Protein AF-A0AAW2NI85-F1 (afdb_monomer)

InterPro domains:
  IPR011011 Zinc finger, FYVE/PHD-type [SSF57903] (3-49)
  IPR013083 Zinc finger, RING/FYVE/PHD-type [G3DSA:3.30.40.10] (1-48)
  IPR045134 UHRF1/2-like [PTHR14140] (1-137)

Mean predicted aligned error: 19.46 Å

Foldseek 3Di:
DVVPDDDDPVQWQAAPPPRDTDGQVPDPDHDPDPVCSVNDHDCVRVVVVVPPPPDPPPVVVVVLVVVLVVLVPPPVDDPVVSVVVNVCSVVVPDDPCPPDDPPPPCPPVNVVVVVVVVVCCVVPPDDPVNVPDPPDPPDD

Structure (mmCIF, N/CA/C/O backbone):
data_AF-A0AAW2NI85-F1
#
_entry.id   AF-A0AAW2NI85-F1
#
loop_
_atom_site.group_PDB
_atom_site.id
_atom_site.type_symbol
_atom_site.label_atom_id
_atom_site.label_alt_id
_atom_site.label_comp_id
_atom_site.label_asym_id
_atom_site.label_entity_id
_atom_site.label_seq_id
_atom_site.pdbx_PDB_ins_code
_atom_site.Cartn_x
_atom_site.Cartn_y
_atom_site.Cartn_z
_atom_site.occupancy
_atom_site.B_iso_or_equiv
_atom_site.auth_seq_id
_atom_site.auth_comp_id
_atom_site.auth_asym_id
_atom_site.auth_atom_id
_atom_site.pdbx_PDB_model_num
ATOM 1 N N . MET A 1 1 ? 10.519 -3.451 -10.815 1.00 68.81 1 MET A N 1
ATOM 2 C CA . MET A 1 1 ? 11.408 -4.485 -11.413 1.00 68.81 1 MET A CA 1
ATOM 3 C C . MET A 1 1 ? 12.227 -5.189 -10.333 1.00 68.81 1 MET A C 1
ATOM 5 O O . MET A 1 1 ? 12.745 -4.515 -9.450 1.00 68.81 1 MET A O 1
ATOM 9 N N . ARG A 1 2 ? 12.375 -6.521 -10.401 1.00 72.69 2 ARG A N 1
ATOM 10 C CA . ARG A 1 2 ? 13.006 -7.328 -9.331 1.00 72.69 2 ARG A CA 1
ATOM 11 C C . ARG A 1 2 ? 14.531 -7.181 -9.224 1.00 72.69 2 ARG A C 1
ATOM 13 O O . ARG A 1 2 ? 15.058 -7.158 -8.120 1.00 72.69 2 ARG A O 1
ATOM 20 N N . CYS A 1 3 ? 15.238 -7.034 -10.345 1.00 81.62 3 CYS A N 1
ATOM 21 C CA . CYS A 1 3 ? 16.705 -6.967 -10.362 1.00 81.62 3 CYS A CA 1
ATOM 22 C C . CYS A 1 3 ? 17.294 -5.613 -9.930 1.00 81.62 3 CYS A C 1
ATOM 24 O O . CYS A 1 3 ? 18.494 -5.531 -9.705 1.00 81.62 3 CYS A O 1
ATOM 26 N N . LYS A 1 4 ? 16.482 -4.549 -9.837 1.00 78.75 4 LYS A N 1
ATOM 27 C CA . LYS A 1 4 ? 16.910 -3.170 -9.509 1.00 78.75 4 LYS A CA 1
ATOM 28 C C . LYS A 1 4 ? 18.012 -2.573 -10.414 1.00 78.75 4 LYS A C 1
ATOM 30 O O . LYS A 1 4 ? 18.543 -1.515 -10.095 1.00 78.75 4 LYS A O 1
ATOM 35 N N . VAL A 1 5 ? 18.291 -3.171 -11.573 1.00 82.56 5 VAL A N 1
ATOM 36 C CA . VAL A 1 5 ? 19.232 -2.653 -12.584 1.00 82.56 5 VAL A CA 1
ATOM 37 C C . VAL A 1 5 ? 18.476 -1.969 -13.720 1.00 82.56 5 VAL A C 1
ATOM 39 O O . VAL A 1 5 ? 17.467 -2.499 -14.175 1.00 82.56 5 VAL A O 1
ATOM 42 N N . LYS A 1 6 ? 18.955 -0.813 -14.201 1.00 74.50 6 LYS A N 1
ATOM 43 C CA . LYS A 1 6 ? 18.353 -0.125 -15.353 1.00 74.50 6 LYS A CA 1
ATOM 44 C C . LYS A 1 6 ? 18.475 -1.001 -16.609 1.00 74.50 6 LYS A C 1
ATOM 46 O O . LYS A 1 6 ? 19.601 -1.342 -16.972 1.00 74.50 6 LYS A O 1
ATOM 51 N N . PRO A 1 7 ? 17.362 -1.340 -17.273 1.00 67.94 7 PRO A N 1
ATOM 52 C CA . PRO A 1 7 ? 17.427 -2.156 -18.467 1.00 67.94 7 PRO A CA 1
ATOM 53 C C . PRO A 1 7 ? 17.944 -1.399 -19.694 1.00 67.94 7 PRO A C 1
ATOM 55 O O . PRO A 1 7 ? 17.636 -0.213 -19.840 1.00 67.94 7 PRO A O 1
ATOM 58 N N . PRO A 1 8 ? 18.685 -2.071 -20.596 1.00 75.44 8 PRO A N 1
ATOM 59 C CA . PRO A 1 8 ? 18.875 -1.589 -21.960 1.00 75.44 8 PRO A CA 1
ATOM 60 C C . PRO A 1 8 ? 17.528 -1.593 -22.699 1.00 75.44 8 PRO A C 1
ATOM 62 O O . PRO A 1 8 ? 16.729 -2.515 -22.528 1.00 75.44 8 PRO A O 1
ATOM 65 N N . GLU A 1 9 ? 17.264 -0.556 -23.500 1.00 67.56 9 GLU A N 1
ATOM 66 C CA . GLU A 1 9 ? 15.936 -0.293 -24.089 1.00 67.56 9 GLU A CA 1
ATOM 67 C C . GLU A 1 9 ? 15.415 -1.455 -24.952 1.00 67.56 9 GLU A C 1
ATOM 69 O O . GLU A 1 9 ? 14.224 -1.761 -24.936 1.00 67.56 9 GLU A O 1
ATOM 74 N N . GLU A 1 10 ? 16.321 -2.168 -25.619 1.00 69.06 10 GLU A N 1
ATOM 75 C CA . GLU A 1 10 ? 16.039 -3.228 -26.595 1.00 69.06 10 GLU A CA 1
ATOM 76 C C . GLU A 1 10 ? 15.449 -4.514 -25.985 1.00 69.06 10 GLU A C 1
ATOM 78 O O . GLU A 1 10 ? 14.916 -5.352 -26.709 1.00 69.06 10 GLU A O 1
ATOM 83 N N . ALA A 1 11 ? 15.517 -4.684 -24.661 1.00 77.94 11 ALA A N 1
ATOM 84 C CA . ALA A 1 11 ? 15.088 -5.902 -23.967 1.00 77.94 11 ALA A CA 1
ATOM 85 C C . ALA A 1 11 ? 14.022 -5.631 -22.890 1.00 77.94 11 ALA A C 1
ATOM 87 O O . ALA A 1 11 ? 14.007 -6.296 -21.843 1.00 77.94 11 ALA A O 1
ATOM 88 N N . THR A 1 12 ? 13.143 -4.646 -23.125 1.00 87.38 12 THR A N 1
ATOM 89 C CA . THR A 1 12 ? 12.122 -4.226 -22.154 1.00 87.38 12 THR A CA 1
ATOM 90 C C . THR A 1 12 ? 10.682 -4.409 -22.614 1.00 87.38 12 THR A C 1
ATOM 92 O O . THR A 1 12 ? 10.350 -4.240 -23.782 1.00 87.38 12 THR A O 1
ATOM 95 N N . LEU A 1 13 ? 9.813 -4.725 -21.654 1.00 89.19 13 LEU A N 1
ATOM 96 C CA . LEU A 1 13 ? 8.361 -4.644 -21.774 1.00 89.19 13 LEU A CA 1
ATOM 97 C C . LEU A 1 13 ? 7.824 -3.589 -20.813 1.00 89.19 13 LEU A C 1
ATOM 99 O O . LEU A 1 13 ? 8.191 -3.559 -19.637 1.00 89.19 13 LEU A O 1
ATOM 103 N N . THR A 1 14 ? 6.935 -2.736 -21.305 1.00 90.19 14 THR A N 1
ATOM 104 C CA . THR A 1 14 ? 6.355 -1.643 -20.521 1.00 90.19 14 THR A CA 1
ATOM 105 C C . THR A 1 14 ? 5.021 -2.076 -19.939 1.00 90.19 14 THR A C 1
ATOM 107 O O . THR A 1 14 ? 4.136 -2.517 -20.668 1.00 90.19 14 THR A O 1
ATOM 110 N N . CYS A 1 15 ? 4.870 -1.952 -18.621 1.00 91.06 15 CYS A N 1
ATOM 111 C CA . CYS A 1 15 ? 3.599 -2.236 -17.963 1.00 91.06 15 CYS A CA 1
ATOM 112 C C . CYS A 1 15 ? 2.525 -1.240 -18.416 1.00 91.06 15 CYS A C 1
ATOM 114 O O . CYS A 1 15 ? 2.727 -0.032 -18.295 1.00 91.06 15 CYS A O 1
ATOM 116 N N . VAL A 1 16 ? 1.363 -1.725 -18.854 1.00 93.44 16 VAL A N 1
ATOM 117 C CA . VAL A 1 16 ? 0.246 -0.862 -19.282 1.00 93.44 16 VAL A CA 1
ATOM 118 C C . VAL A 1 16 ? -0.379 -0.058 -18.140 1.00 93.44 16 VAL A C 1
ATOM 120 O O . VAL A 1 16 ? -0.976 0.985 -18.383 1.00 93.44 16 VAL A O 1
ATOM 123 N N . THR A 1 17 ? -0.228 -0.515 -16.896 1.00 91.69 17 THR A N 1
ATOM 124 C CA . THR A 1 17 ? -0.838 0.123 -15.720 1.00 91.69 17 THR A CA 1
ATOM 125 C C . THR A 1 17 ? 0.047 1.217 -15.129 1.00 91.69 17 THR A C 1
ATOM 127 O O . THR A 1 17 ? -0.439 2.291 -14.795 1.00 91.69 17 THR A O 1
ATOM 130 N N . CYS A 1 18 ? 1.349 0.954 -14.980 1.00 92.19 18 CYS A N 1
ATOM 131 C CA . CYS A 1 18 ? 2.276 1.860 -14.289 1.00 92.19 18 CYS A CA 1
ATOM 132 C C . CYS A 1 18 ? 3.384 2.428 -15.183 1.00 92.19 18 CYS A C 1
ATOM 134 O O . CYS A 1 18 ? 4.302 3.067 -14.672 1.00 92.19 18 CYS A O 1
ATOM 136 N N . ALA A 1 19 ? 3.350 2.146 -16.490 1.00 91.25 19 ALA A N 1
ATOM 137 C CA . ALA A 1 19 ? 4.332 2.586 -17.486 1.00 91.25 19 ALA A CA 1
ATOM 138 C C . ALA A 1 19 ? 5.800 2.241 -17.157 1.00 91.25 19 ALA A C 1
ATOM 140 O O . ALA A 1 19 ? 6.729 2.770 -17.762 1.00 91.25 19 ALA A O 1
ATOM 141 N N . THR A 1 20 ? 6.036 1.341 -16.198 1.00 88.50 20 THR A N 1
ATOM 142 C CA . THR A 1 20 ? 7.388 0.963 -15.782 1.00 88.50 20 THR A CA 1
ATOM 143 C C . THR A 1 20 ? 7.965 -0.052 -16.773 1.00 88.50 20 THR A C 1
ATOM 145 O O . THR A 1 20 ? 7.272 -1.032 -17.067 1.00 88.50 20 THR A O 1
ATOM 148 N N . PRO A 1 21 ? 9.207 0.124 -17.265 1.00 89.25 21 PRO A N 1
ATOM 149 C CA . PRO A 1 21 ? 9.879 -0.855 -18.112 1.00 89.25 21 PRO A CA 1
ATOM 150 C C . PRO A 1 21 ? 10.421 -2.029 -17.287 1.00 89.25 21 PRO A C 1
ATOM 152 O O . PRO A 1 21 ? 10.995 -1.858 -16.208 1.00 89.25 21 PRO A O 1
ATOM 155 N N . TRP A 1 22 ? 10.256 -3.239 -17.810 1.00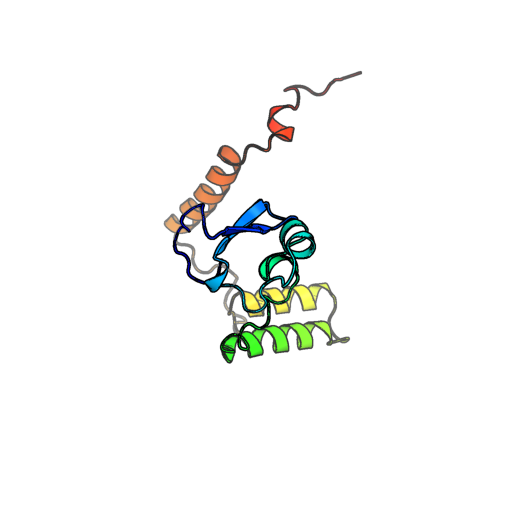 89.19 22 TRP A N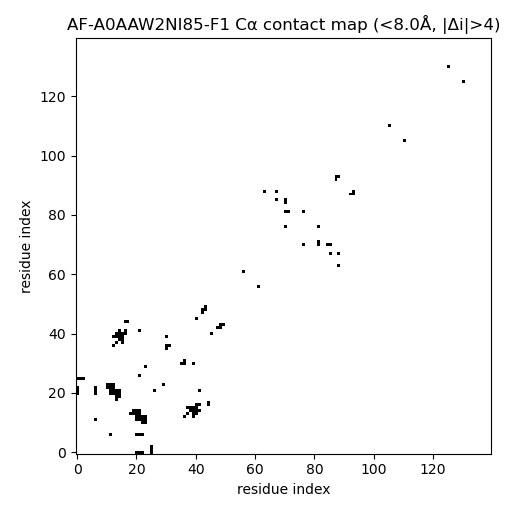 1
ATOM 156 C CA . TRP A 1 22 ? 10.711 -4.486 -17.206 1.00 89.19 22 TRP A CA 1
ATOM 157 C C . TRP A 1 22 ? 11.599 -5.246 -18.171 1.00 89.19 22 TRP A C 1
ATOM 159 O O . TRP A 1 22 ? 11.224 -5.455 -19.317 1.00 89.19 22 TRP A O 1
ATOM 169 N N . HIS A 1 23 ? 12.743 -5.725 -17.692 1.00 87.62 23 HIS A N 1
ATOM 170 C CA . HIS A 1 23 ? 13.529 -6.710 -18.424 1.00 87.62 23 HIS A CA 1
ATOM 171 C C . HIS A 1 23 ? 12.694 -7.954 -18.716 1.00 87.62 23 HIS A C 1
ATOM 173 O O . HIS A 1 23 ? 12.165 -8.548 -17.773 1.00 87.62 23 HIS A O 1
ATOM 179 N N . VAL A 1 24 ? 12.684 -8.413 -19.968 1.00 85.69 24 VAL A N 1
ATOM 180 C CA . VAL A 1 24 ? 12.049 -9.689 -20.348 1.00 85.69 24 VAL A CA 1
ATOM 181 C C . VAL A 1 24 ? 12.595 -10.846 -19.499 1.00 85.69 24 VAL A C 1
ATOM 183 O O . VAL A 1 24 ? 11.828 -11.651 -18.984 1.00 85.69 24 VAL A O 1
ATOM 186 N N . VAL A 1 25 ? 13.910 -10.868 -19.250 1.00 83.69 25 VAL A N 1
ATOM 187 C CA . VAL A 1 25 ? 14.588 -11.906 -18.447 1.00 83.69 25 VAL A CA 1
ATOM 188 C C . VAL A 1 25 ? 14.255 -11.877 -16.952 1.00 83.69 25 VAL A C 1
ATOM 190 O O . VAL A 1 25 ? 14.532 -12.838 -16.244 1.00 83.69 25 VAL A O 1
ATOM 193 N N . CYS A 1 26 ? 13.696 -10.778 -16.438 1.00 83.94 26 CYS A N 1
ATOM 194 C CA . CYS A 1 26 ? 13.299 -10.677 -15.030 1.00 83.94 26 CYS A CA 1
ATOM 195 C C . CYS A 1 26 ? 11.831 -11.049 -14.800 1.00 83.94 26 CYS A C 1
ATOM 197 O O . CYS A 1 26 ? 11.364 -10.971 -13.659 1.00 83.94 26 CYS A O 1
ATOM 199 N N . LEU A 1 27 ? 11.101 -11.399 -15.861 1.00 84.00 27 LEU A N 1
ATOM 200 C CA . LEU A 1 27 ? 9.721 -11.845 -15.773 1.00 84.00 27 LEU A CA 1
ATOM 201 C C . LEU A 1 27 ? 9.682 -13.340 -15.473 1.00 84.00 27 LEU A C 1
ATOM 203 O O . LEU A 1 27 ? 10.373 -14.135 -16.101 1.00 84.00 27 LEU A O 1
ATOM 207 N N . THR A 1 28 ? 8.846 -13.719 -14.513 1.00 78.12 28 THR A N 1
ATOM 208 C CA . THR A 1 28 ? 8.522 -15.122 -14.229 1.00 78.12 28 THR A CA 1
ATOM 209 C C . THR A 1 28 ? 7.659 -15.735 -15.326 1.00 78.12 28 THR A C 1
ATOM 211 O O . THR A 1 28 ? 7.790 -16.918 -15.615 1.00 78.12 28 THR A O 1
ATOM 214 N N . VAL A 1 29 ? 6.804 -14.923 -15.952 1.00 78.00 29 VAL A N 1
ATOM 215 C CA . VAL A 1 29 ? 5.963 -15.306 -17.086 1.00 78.00 29 VAL A CA 1
ATOM 216 C C . VAL A 1 29 ? 6.247 -14.338 -18.225 1.00 78.00 29 VAL A C 1
ATOM 218 O O . VAL A 1 29 ? 5.974 -13.141 -18.120 1.00 78.00 29 VAL A O 1
ATOM 221 N N . VAL A 1 30 ? 6.833 -14.856 -19.301 1.00 81.88 30 VAL A N 1
ATOM 222 C CA . VAL A 1 30 ? 7.113 -14.080 -20.510 1.00 81.88 30 VAL A CA 1
ATOM 223 C C . VAL A 1 30 ? 5.899 -14.176 -21.438 1.00 81.88 30 VAL A C 1
ATOM 225 O O . VAL A 1 30 ? 5.431 -15.285 -21.693 1.00 81.88 30 VAL A O 1
ATOM 228 N N . PRO A 1 31 ? 5.372 -13.052 -21.957 1.00 80.94 31 PRO A N 1
ATOM 229 C CA . PRO A 1 31 ? 4.289 -13.086 -22.932 1.00 80.94 31 PRO A CA 1
ATOM 230 C C . PRO A 1 31 ? 4.696 -13.859 -24.196 1.00 80.94 31 PRO A C 1
ATOM 232 O O . PRO A 1 31 ? 5.690 -13.523 -24.834 1.00 80.94 31 PRO A O 1
ATOM 235 N N . GLU A 1 32 ? 3.911 -14.866 -24.581 1.00 80.44 32 GLU A N 1
ATOM 236 C CA . GLU A 1 32 ? 4.224 -15.744 -25.723 1.00 80.44 32 GLU A CA 1
ATOM 237 C C . GLU A 1 32 ? 3.973 -15.079 -27.085 1.00 80.44 32 GLU A C 1
ATOM 239 O O . GLU A 1 32 ? 4.527 -15.488 -28.104 1.00 80.44 32 GLU A O 1
ATOM 244 N N . THR A 1 33 ? 3.137 -14.036 -27.121 1.00 82.81 33 THR A N 1
ATOM 245 C CA . THR A 1 33 ? 2.768 -13.329 -28.354 1.00 82.81 33 THR A CA 1
ATOM 246 C C . THR A 1 33 ? 3.040 -11.830 -28.260 1.00 82.81 33 THR A C 1
ATOM 248 O O . THR A 1 33 ? 2.955 -11.221 -27.188 1.00 82.81 33 THR A O 1
ATOM 251 N N . MET A 1 34 ? 3.269 -11.189 -29.409 1.00 78.88 34 MET A N 1
ATOM 252 C CA . MET A 1 34 ? 3.404 -9.728 -29.473 1.00 78.88 34 MET A CA 1
ATOM 253 C C . MET A 1 34 ? 2.138 -9.001 -28.993 1.00 78.88 34 MET A C 1
ATOM 255 O O . MET A 1 34 ? 2.225 -7.952 -28.362 1.00 78.88 34 MET A O 1
ATOM 259 N N . ALA A 1 35 ? 0.954 -9.583 -29.214 1.00 82.94 35 ALA A N 1
ATOM 260 C CA . ALA A 1 35 ? -0.305 -9.029 -28.718 1.00 82.94 35 ALA A CA 1
ATOM 261 C C . ALA A 1 35 ? -0.391 -9.056 -27.181 1.00 82.94 35 ALA A C 1
ATOM 263 O O . ALA A 1 35 ? -0.885 -8.105 -26.576 1.00 82.94 35 ALA A O 1
ATOM 264 N N . SER A 1 36 ? 0.111 -10.119 -26.542 1.00 80.75 36 SER A N 1
ATOM 265 C CA . SER A 1 36 ? 0.214 -10.193 -25.078 1.00 80.75 36 SER A CA 1
ATOM 266 C C . SER A 1 36 ? 1.302 -9.275 -24.515 1.00 80.75 36 SER A C 1
ATOM 268 O O . SER A 1 36 ? 1.124 -8.734 -23.429 1.00 80.75 36 SER A O 1
ATOM 270 N N . ALA A 1 37 ? 2.379 -9.026 -25.268 1.00 84.44 37 ALA A N 1
ATOM 271 C CA . ALA A 1 37 ? 3.422 -8.077 -24.884 1.00 84.44 37 ALA A CA 1
ATOM 272 C C . ALA A 1 37 ? 2.899 -6.629 -24.812 1.00 84.44 37 ALA A C 1
ATOM 274 O O . ALA A 1 37 ? 3.256 -5.895 -23.896 1.00 84.44 37 ALA A O 1
ATOM 275 N N . LEU A 1 38 ? 1.992 -6.237 -25.717 1.00 86.00 38 LEU A N 1
ATOM 276 C CA . LEU A 1 38 ? 1.341 -4.916 -25.695 1.00 86.00 38 LEU A CA 1
ATOM 277 C C . LEU A 1 38 ? 0.367 -4.728 -24.525 1.00 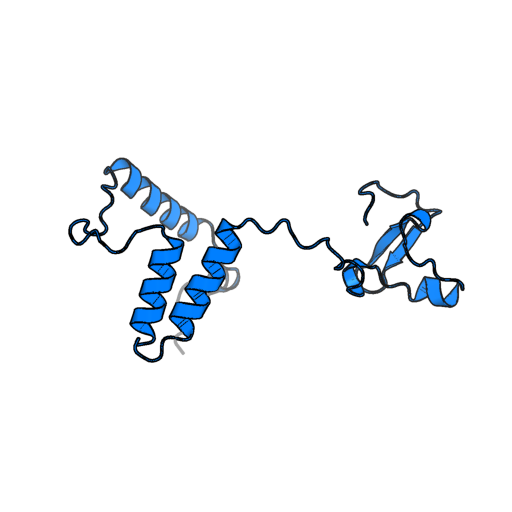86.00 38 LEU A C 1
ATOM 279 O O . LEU A 1 38 ? 0.078 -3.599 -24.145 1.00 86.00 38 LEU A O 1
ATOM 283 N N . LYS A 1 39 ? -0.161 -5.824 -23.974 1.00 89.62 39 LYS A N 1
ATOM 284 C CA . LYS A 1 39 ? -1.084 -5.831 -22.828 1.00 89.62 39 LYS A CA 1
ATOM 285 C C . LYS A 1 39 ? -0.386 -6.261 -21.536 1.00 89.62 39 LYS A C 1
ATOM 287 O O . LYS A 1 39 ? -1.050 -6.690 -20.597 1.00 89.62 39 LYS A O 1
ATOM 292 N N . PHE A 1 40 ? 0.944 -6.199 -21.505 1.00 90.69 40 PHE A N 1
ATOM 293 C CA . PHE A 1 40 ? 1.734 -6.665 -20.377 1.00 90.69 40 PHE A CA 1
ATOM 294 C C . PHE A 1 40 ? 1.413 -5.861 -19.109 1.00 90.69 40 PHE A C 1
ATOM 296 O O . PHE A 1 40 ? 1.502 -4.632 -19.089 1.00 90.69 40 PHE A O 1
ATOM 303 N N . VAL A 1 41 ? 1.078 -6.573 -18.035 1.00 90.81 41 VAL A N 1
ATOM 304 C CA . VAL A 1 41 ? 0.909 -6.024 -16.687 1.00 90.81 41 VAL A CA 1
ATOM 305 C C . VAL A 1 41 ? 2.040 -6.577 -15.829 1.00 90.81 41 VAL A C 1
ATOM 307 O O . VAL A 1 41 ? 2.300 -7.780 -15.834 1.00 90.81 41 VAL A O 1
ATOM 310 N N . CYS A 1 42 ? 2.756 -5.706 -15.120 1.00 88.50 42 CYS A N 1
ATOM 311 C CA . CYS A 1 42 ? 3.872 -6.153 -14.301 1.00 88.50 42 CYS A CA 1
ATOM 312 C C . CYS A 1 42 ? 3.406 -6.934 -13.062 1.00 88.50 42 CYS A C 1
ATOM 314 O O . CYS A 1 42 ? 2.312 -6.671 -12.566 1.00 88.50 42 CYS A O 1
ATOM 316 N N . PRO A 1 43 ? 4.254 -7.811 -12.490 1.00 85.50 43 PRO A N 1
ATOM 317 C CA . PRO A 1 43 ? 3.931 -8.543 -11.262 1.00 85.50 43 PRO A CA 1
ATOM 318 C C . PRO A 1 43 ? 3.467 -7.639 -10.110 1.00 85.50 43 PRO A C 1
ATOM 320 O O . PRO A 1 43 ? 2.579 -8.011 -9.350 1.00 85.50 43 PRO A O 1
ATOM 323 N N . ASP A 1 44 ? 4.021 -6.426 -10.016 1.00 84.06 44 ASP A N 1
ATOM 324 C CA . ASP A 1 44 ? 3.651 -5.448 -8.987 1.00 84.06 44 ASP A CA 1
ATOM 325 C C . ASP A 1 44 ? 2.210 -4.918 -9.179 1.00 84.06 44 ASP A C 1
ATOM 327 O O . ASP A 1 44 ? 1.538 -4.605 -8.202 1.00 84.06 44 ASP A O 1
ATOM 331 N N . CYS A 1 45 ? 1.714 -4.838 -10.423 1.00 88.06 45 CYS A N 1
ATOM 332 C CA . CYS A 1 45 ? 0.353 -4.391 -10.749 1.00 88.06 45 CYS A CA 1
ATOM 333 C C . CYS A 1 45 ? -0.661 -5.541 -10.856 1.00 88.06 45 CYS A C 1
ATOM 335 O O . CYS A 1 45 ? -1.838 -5.319 -10.591 1.00 88.06 45 CYS A O 1
ATOM 337 N N . SER A 1 46 ? -0.231 -6.747 -11.244 1.00 83.38 46 SER A N 1
ATOM 338 C CA . SER A 1 46 ? -1.096 -7.936 -11.317 1.00 83.38 46 SER A CA 1
ATOM 339 C C . SER A 1 46 ? -1.374 -8.557 -9.946 1.00 83.38 46 SER A C 1
ATOM 341 O O . SER A 1 46 ? -2.292 -9.358 -9.819 1.00 83.38 46 SER A O 1
ATOM 343 N N . GLY A 1 47 ? -0.579 -8.222 -8.925 1.00 71.62 47 GLY A N 1
ATOM 344 C CA . GLY A 1 47 ? -0.646 -8.860 -7.606 1.00 71.62 47 GLY A CA 1
ATOM 345 C C . GLY A 1 47 ? 0.192 -10.141 -7.487 1.00 71.62 47 GLY A C 1
ATOM 346 O O . GLY A 1 47 ? 0.455 -10.582 -6.374 1.00 71.62 47 GLY A O 1
ATOM 347 N N . ASP A 1 48 ? 0.720 -10.673 -8.595 1.00 64.44 48 ASP A N 1
ATOM 348 C CA . ASP A 1 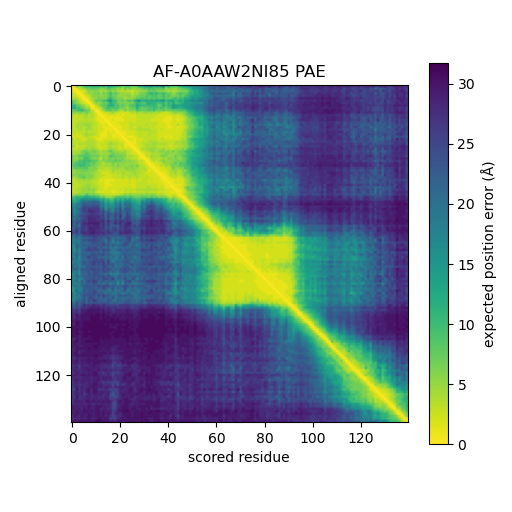48 ? 1.647 -11.824 -8.623 1.00 64.44 48 ASP A CA 1
ATOM 349 C C . ASP A 1 48 ? 3.036 -11.505 -8.023 1.00 64.44 48 ASP A C 1
ATOM 351 O O . ASP A 1 48 ? 3.889 -12.372 -7.828 1.00 64.44 48 ASP A O 1
ATOM 355 N N . GLY A 1 49 ? 3.312 -10.229 -7.746 1.00 55.59 49 GLY A N 1
ATOM 356 C CA . GLY A 1 49 ? 4.482 -9.772 -6.998 1.00 55.59 49 GLY A CA 1
ATOM 357 C C . GLY A 1 49 ? 4.374 -9.987 -5.486 1.00 55.59 49 GLY A C 1
ATOM 358 O O . GLY A 1 49 ? 5.359 -9.755 -4.788 1.00 55.59 49 GLY A O 1
ATOM 359 N N . LEU A 1 50 ? 3.206 -10.413 -4.990 1.00 53.38 50 LEU A N 1
ATOM 360 C CA . LEU A 1 50 ? 2.897 -10.513 -3.563 1.00 53.38 50 LEU A CA 1
ATOM 361 C C . LEU A 1 50 ? 3.047 -11.923 -2.981 1.00 53.38 50 LEU A C 1
ATOM 363 O O . LEU A 1 50 ? 2.762 -12.101 -1.799 1.00 53.38 50 LEU A O 1
ATOM 367 N N . ASP A 1 51 ? 3.607 -12.882 -3.725 1.00 53.91 51 ASP A N 1
ATOM 368 C CA . ASP A 1 51 ? 4.265 -14.051 -3.117 1.00 53.91 51 ASP A CA 1
ATOM 369 C C . ASP A 1 51 ? 5.600 -13.614 -2.487 1.00 53.91 51 ASP A C 1
ATOM 371 O O . ASP A 1 51 ? 6.686 -14.128 -2.764 1.00 53.91 51 ASP A O 1
ATOM 375 N N . GLY A 1 52 ? 5.540 -12.586 -1.640 1.00 50.94 52 GLY A N 1
ATOM 376 C CA . GLY A 1 52 ? 6.573 -12.364 -0.657 1.00 50.94 52 GLY A CA 1
ATOM 377 C C . GLY A 1 52 ? 6.572 -13.592 0.235 1.00 50.94 52 GLY A C 1
ATOM 378 O O . GLY A 1 52 ? 5.531 -13.954 0.785 1.00 50.94 52 GLY A O 1
ATOM 379 N N . ALA A 1 53 ? 7.736 -14.232 0.387 1.00 57.16 53 ALA A N 1
ATOM 380 C CA . ALA A 1 53 ? 7.958 -15.140 1.504 1.00 57.16 53 ALA A CA 1
ATOM 381 C C . ALA A 1 53 ? 7.325 -14.506 2.753 1.00 57.16 53 ALA A C 1
ATOM 383 O O . ALA A 1 53 ? 7.496 -13.289 2.921 1.00 57.16 53 ALA A O 1
ATOM 384 N N . PRO A 1 54 ? 6.566 -15.267 3.572 1.00 55.81 54 PRO A N 1
ATOM 385 C CA . PRO A 1 54 ? 5.896 -14.706 4.734 1.00 55.81 54 PRO A CA 1
ATOM 386 C C . PRO A 1 54 ? 6.921 -13.854 5.462 1.00 55.81 54 PRO A C 1
ATOM 388 O O . PRO A 1 54 ? 7.992 -14.364 5.806 1.00 55.81 54 PRO A O 1
ATOM 391 N N . ALA A 1 55 ? 6.642 -12.546 5.561 1.00 54.72 55 ALA A N 1
ATOM 392 C CA . ALA A 1 55 ? 7.569 -11.596 6.159 1.00 54.72 55 ALA A CA 1
ATOM 393 C C . ALA A 1 55 ? 8.090 -12.234 7.447 1.00 54.72 55 ALA A C 1
ATOM 395 O O . ALA A 1 55 ? 7.246 -12.778 8.165 1.00 54.72 55 ALA A O 1
ATOM 396 N N . PRO A 1 56 ? 9.415 -12.258 7.712 1.00 53.34 56 PRO A N 1
ATOM 397 C CA . PRO A 1 56 ? 9.944 -12.874 8.916 1.00 53.34 56 PRO A CA 1
ATOM 398 C C . PRO A 1 56 ? 9.136 -12.312 10.067 1.00 53.34 56 PRO A C 1
ATOM 400 O O . PRO A 1 56 ? 9.096 -11.103 10.307 1.00 53.34 56 PRO A O 1
ATOM 403 N N . VAL A 1 57 ? 8.346 -13.205 10.643 1.00 51.53 57 VAL A N 1
ATOM 404 C CA . VAL A 1 57 ? 7.358 -12.849 11.634 1.00 51.53 57 VAL A CA 1
ATOM 405 C C . VAL A 1 57 ? 8.170 -12.597 12.873 1.00 51.53 57 VAL A C 1
ATOM 407 O O . VAL A 1 57 ? 8.545 -13.517 13.586 1.00 51.53 57 VAL A O 1
ATOM 410 N N . ASP A 1 58 ? 8.549 -11.342 13.037 1.00 53.34 58 ASP A N 1
ATOM 411 C CA . ASP A 1 58 ? 9.086 -10.855 14.282 1.00 53.34 58 ASP A CA 1
ATOM 412 C C . ASP A 1 58 ? 8.053 -11.242 15.342 1.00 53.34 58 ASP A C 1
ATOM 414 O O . ASP A 1 58 ? 6.910 -10.765 15.309 1.00 53.34 58 ASP A O 1
ATOM 418 N N . SER A 1 59 ? 8.385 -12.242 16.161 1.00 58.81 59 SER A N 1
ATOM 419 C CA . SER A 1 59 ? 7.443 -12.861 17.094 1.00 58.81 59 SER A CA 1
ATOM 420 C C . SER A 1 59 ? 6.818 -11.803 18.006 1.00 58.81 59 SER A C 1
ATOM 422 O O . SER A 1 59 ? 5.644 -11.915 18.352 1.00 58.81 59 SER A O 1
ATOM 424 N N . GLU A 1 60 ? 7.555 -10.721 18.279 1.00 60.12 60 GLU A N 1
ATOM 425 C CA . GLU A 1 60 ? 7.092 -9.558 19.036 1.00 60.12 60 GLU A CA 1
ATOM 426 C C . GLU A 1 60 ? 6.009 -8.749 18.293 1.00 60.12 60 GLU A C 1
ATOM 428 O O . GLU A 1 60 ? 5.057 -8.262 18.900 1.00 60.12 60 GLU A O 1
ATOM 433 N N . LYS A 1 61 ? 6.069 -8.643 16.958 1.00 59.69 61 LYS A N 1
ATOM 434 C CA . LYS A 1 61 ? 5.051 -7.919 16.166 1.00 59.69 61 LYS A CA 1
ATOM 435 C C . LYS A 1 61 ? 3.765 -8.721 15.995 1.00 59.69 61 LYS A C 1
ATOM 437 O O . LYS A 1 61 ? 2.684 -8.136 15.954 1.00 59.69 61 LYS A O 1
ATOM 442 N N . LYS A 1 62 ? 3.854 -10.053 15.910 1.00 62.31 62 LYS A N 1
ATOM 443 C CA . LYS A 1 62 ? 2.665 -10.924 15.949 1.00 62.31 62 LYS A CA 1
ATOM 444 C C . LYS A 1 62 ? 1.942 -10.838 17.291 1.00 62.31 62 LYS A C 1
ATOM 446 O O . LYS A 1 62 ? 0.710 -10.854 17.309 1.00 62.31 62 LYS A O 1
ATOM 451 N N . ASP A 1 63 ? 2.694 -10.712 18.381 1.00 78.62 63 ASP A N 1
ATOM 452 C CA . ASP A 1 63 ? 2.147 -10.516 19.724 1.00 78.62 63 ASP A CA 1
ATOM 453 C C . ASP A 1 63 ? 1.347 -9.203 19.810 1.00 78.62 63 ASP A C 1
ATOM 455 O O . ASP A 1 63 ? 0.197 -9.209 20.246 1.00 78.62 63 ASP A O 1
ATOM 459 N N . LEU A 1 64 ? 1.868 -8.100 19.252 1.00 85.62 64 LEU A N 1
ATOM 460 C CA . LEU A 1 64 ? 1.173 -6.805 19.246 1.00 85.62 64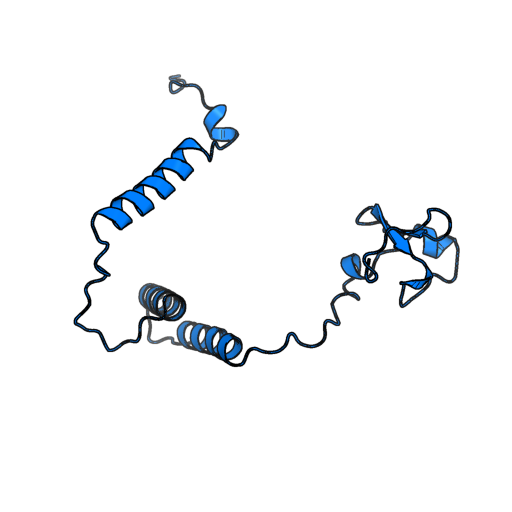 LEU A CA 1
ATOM 461 C C . LEU A 1 64 ? -0.221 -6.865 18.597 1.00 85.62 64 LEU A C 1
ATOM 463 O O . LEU A 1 64 ? -1.208 -6.447 19.202 1.00 85.62 64 LEU A O 1
ATOM 467 N N . PHE A 1 65 ? -0.327 -7.385 17.371 1.00 85.44 65 PHE A N 1
ATOM 468 C CA . PHE A 1 65 ? -1.617 -7.459 16.668 1.00 85.44 65 PHE A CA 1
ATOM 469 C C . PHE A 1 65 ? -2.611 -8.402 17.348 1.00 85.44 65 PHE A C 1
ATOM 471 O O . PHE A 1 65 ? -3.815 -8.144 17.318 1.00 85.44 65 PHE A O 1
ATOM 478 N N . THR A 1 66 ? -2.113 -9.475 17.964 1.00 88.19 66 THR A N 1
ATOM 479 C CA . THR A 1 66 ? -2.945 -10.417 18.721 1.00 88.19 66 THR A CA 1
ATOM 480 C C . THR A 1 66 ? -3.564 -9.713 19.925 1.00 88.19 66 THR A C 1
ATOM 482 O O . THR A 1 66 ? -4.785 -9.696 20.051 1.00 88.19 66 THR A O 1
ATOM 485 N N . ARG A 1 67 ? -2.752 -8.998 20.710 1.00 87.31 67 ARG A N 1
ATOM 486 C CA . ARG A 1 67 ? -3.220 -8.221 21.867 1.00 87.31 67 ARG A CA 1
ATOM 487 C C . ARG A 1 67 ? -4.170 -7.084 21.490 1.00 87.31 67 ARG A C 1
ATOM 489 O O . ARG A 1 67 ? -5.145 -6.842 22.194 1.00 87.31 67 ARG A O 1
ATOM 496 N N . ILE A 1 68 ? -3.941 -6.395 20.365 1.00 90.50 68 ILE A N 1
ATOM 497 C CA . ILE A 1 68 ? -4.893 -5.386 19.863 1.00 90.50 68 ILE A CA 1
ATOM 498 C C . ILE A 1 68 ? -6.241 -6.043 19.558 1.00 90.50 68 ILE A C 1
ATOM 500 O O . ILE A 1 68 ? -7.277 -5.515 19.952 1.00 90.50 68 ILE A O 1
ATOM 504 N N . ARG A 1 69 ? -6.242 -7.201 18.890 1.00 91.81 69 ARG A N 1
ATOM 505 C CA . ARG A 1 69 ? -7.476 -7.919 18.553 1.00 91.81 69 ARG A CA 1
ATOM 506 C C . ARG A 1 69 ? -8.209 -8.429 19.794 1.00 91.81 69 ARG A C 1
ATOM 508 O O . ARG A 1 69 ? -9.433 -8.387 19.813 1.00 91.81 69 ARG A O 1
ATOM 515 N N . GLU A 1 70 ? -7.485 -8.867 20.817 1.00 92.12 70 GLU A N 1
ATOM 516 C CA . GLU A 1 70 ? -8.068 -9.237 22.112 1.00 92.12 70 GLU A CA 1
ATOM 517 C C . GLU A 1 70 ? -8.764 -8.041 22.777 1.00 92.12 70 GLU A C 1
ATOM 519 O O . GLU A 1 70 ? -9.896 -8.176 23.226 1.00 92.12 70 GLU A O 1
ATOM 524 N N . ILE A 1 71 ? -8.150 -6.849 22.757 1.00 93.62 71 ILE A N 1
ATOM 525 C CA . ILE A 1 71 ? -8.769 -5.612 23.270 1.00 93.62 71 ILE A CA 1
ATOM 526 C C . ILE A 1 71 ? -10.034 -5.240 22.476 1.00 93.62 71 ILE A C 1
ATOM 528 O O . ILE A 1 71 ? -11.001 -4.742 23.045 1.00 93.62 71 ILE A O 1
ATOM 532 N N . GLU A 1 72 ? -10.034 -5.439 21.156 1.00 91.00 72 GLU A N 1
ATOM 533 C CA . GLU A 1 72 ? -11.194 -5.163 20.292 1.00 91.00 72 GLU A CA 1
ATOM 534 C C . GLU A 1 72 ? -12.375 -6.089 20.588 1.00 91.00 72 GLU A C 1
ATOM 536 O O . GLU A 1 72 ? -13.519 -5.633 20.633 1.00 91.00 72 GLU A O 1
ATOM 541 N N . ALA A 1 73 ? -12.081 -7.375 20.792 1.00 92.25 73 ALA A N 1
ATOM 542 C CA . ALA A 1 73 ? -13.064 -8.426 21.029 1.00 92.25 73 ALA A CA 1
ATOM 543 C C . ALA A 1 73 ? -13.596 -8.457 22.473 1.00 92.25 73 ALA A C 1
ATOM 545 O O . ALA A 1 73 ? -14.522 -9.208 22.761 1.00 92.25 73 ALA A O 1
ATOM 546 N N . ASP A 1 74 ? -13.015 -7.672 23.382 1.00 91.88 74 ASP A N 1
ATOM 547 C CA . ASP A 1 74 ? -13.465 -7.587 24.767 1.00 91.88 74 ASP A CA 1
ATOM 548 C C . ASP A 1 74 ? -14.736 -6.725 24.875 1.00 91.88 74 ASP A C 1
ATOM 550 O O . ASP A 1 74 ? -14.685 -5.494 24.943 1.00 91.88 74 ASP A O 1
ATOM 554 N N . ASP A 1 75 ? -15.893 -7.386 24.894 1.00 93.31 75 ASP A N 1
ATOM 555 C CA . ASP A 1 75 ? -17.212 -6.755 25.033 1.00 93.31 75 ASP A CA 1
ATOM 556 C C . ASP A 1 75 ? -17.447 -6.117 26.415 1.00 93.31 75 ASP A C 1
ATOM 558 O O . ASP A 1 75 ? -18.418 -5.381 26.599 1.00 93.31 75 ASP A O 1
ATOM 562 N N . SER A 1 76 ? -16.575 -6.376 27.398 1.00 93.12 76 SER A N 1
ATOM 563 C CA . SER A 1 76 ? -16.668 -5.764 28.729 1.00 93.12 76 SER A CA 1
ATOM 564 C C . SER A 1 76 ? -16.091 -4.346 28.782 1.00 93.12 76 SER A C 1
ATOM 566 O O . SER A 1 76 ? -16.350 -3.612 29.737 1.00 93.12 76 SER A O 1
ATOM 568 N N . LEU 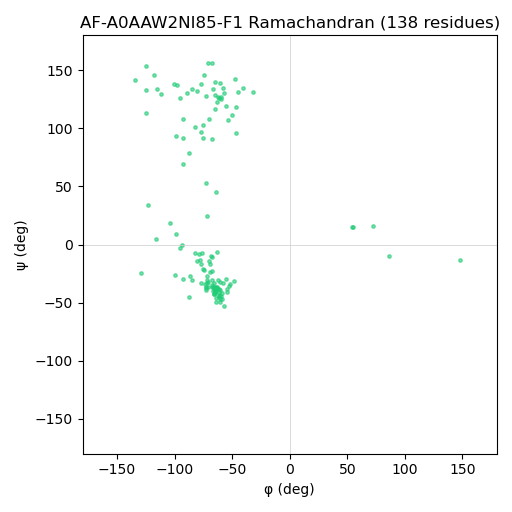A 1 77 ? -15.335 -3.944 27.755 1.00 91.56 77 LEU A N 1
ATOM 569 C CA . LEU A 1 77 ? -14.710 -2.629 27.666 1.00 91.56 77 LEU A CA 1
ATOM 570 C C . LEU A 1 77 ? -15.546 -1.676 26.819 1.00 91.56 77 LEU A C 1
ATOM 572 O O . LEU A 1 77 ? -15.976 -1.999 25.712 1.00 91.56 77 LEU A O 1
ATOM 576 N N . SER A 1 78 ? -15.688 -0.440 27.291 1.00 92.19 78 SER A N 1
ATOM 577 C CA . SER A 1 78 ? -16.192 0.643 26.449 1.00 92.19 78 SER A CA 1
ATOM 578 C C . SER A 1 78 ? -15.196 0.986 25.337 1.00 92.19 78 SER A C 1
ATOM 580 O O . SER A 1 78 ? -13.984 0.824 25.488 1.00 92.19 78 SER A O 1
ATOM 582 N N . GLU A 1 79 ? -15.677 1.570 24.238 1.00 90.62 79 GLU A N 1
ATOM 583 C CA . GLU A 1 79 ? -14.818 2.030 23.133 1.00 90.62 79 GLU A CA 1
ATOM 584 C C . GLU A 1 79 ? -13.686 2.958 23.606 1.00 90.62 79 GLU A C 1
ATOM 586 O O . GLU A 1 79 ? -12.554 2.883 23.126 1.00 90.62 79 GLU A O 1
ATOM 591 N N . LYS A 1 80 ? -13.958 3.793 24.618 1.00 89.69 80 LYS A N 1
ATOM 592 C CA . LYS A 1 80 ? -12.956 4.671 25.234 1.00 89.69 80 LYS A CA 1
ATOM 593 C C . LYS A 1 80 ? -11.847 3.878 25.932 1.00 89.69 80 LYS A C 1
ATOM 595 O O . LYS A 1 80 ? -10.676 4.245 25.843 1.00 89.69 80 LYS A O 1
ATOM 600 N N . GLU A 1 81 ? -12.195 2.804 26.631 1.00 90.00 81 GLU A N 1
ATOM 601 C CA . GLU A 1 81 ? -11.232 1.936 27.316 1.00 90.00 81 GLU A CA 1
ATOM 602 C C . GLU A 1 81 ? -10.445 1.083 26.328 1.00 90.00 81 GLU A C 1
ATOM 604 O O . GLU A 1 81 ? -9.228 0.957 26.476 1.00 90.00 81 GLU A O 1
ATOM 609 N N . LYS A 1 82 ? -11.099 0.582 25.274 1.00 92.00 82 LYS A N 1
ATOM 610 C CA . LYS A 1 82 ? -10.418 -0.104 24.172 1.00 92.00 82 LYS A CA 1
ATOM 611 C C . LYS A 1 82 ? -9.387 0.811 23.512 1.00 92.00 82 LYS A C 1
ATOM 613 O O . LYS A 1 82 ? -8.238 0.408 23.332 1.00 92.00 82 LYS A O 1
ATOM 618 N N . ALA A 1 83 ? -9.758 2.058 23.218 1.00 90.44 83 ALA A N 1
ATOM 619 C CA . ALA A 1 83 ? -8.841 3.054 22.670 1.00 90.44 83 ALA A CA 1
ATOM 620 C C . ALA A 1 83 ? -7.655 3.324 23.614 1.00 90.44 83 ALA A C 1
ATOM 622 O O . ALA A 1 83 ? -6.505 3.333 23.169 1.00 90.44 83 ALA A O 1
ATOM 623 N N . ARG A 1 84 ? -7.910 3.467 24.924 1.00 89.81 84 ARG A N 1
ATOM 624 C CA . ARG A 1 84 ? -6.856 3.666 25.933 1.00 89.81 84 ARG A CA 1
ATOM 625 C C . ARG A 1 84 ? -5.878 2.492 25.978 1.00 89.81 84 ARG A C 1
ATOM 627 O O . ARG A 1 84 ? -4.671 2.709 25.918 1.00 89.81 84 ARG A O 1
ATOM 634 N N . LYS A 1 85 ? -6.379 1.254 26.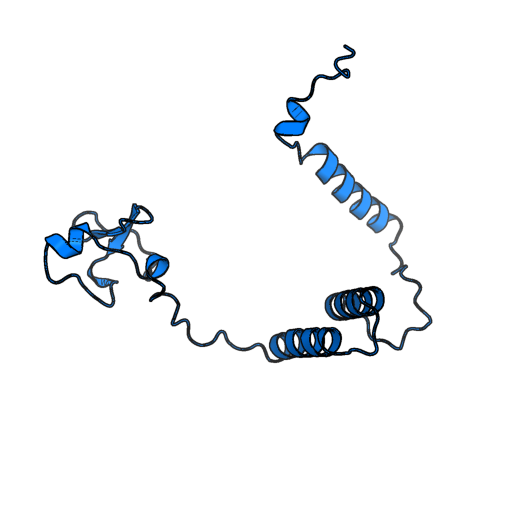047 1.00 89.38 85 LYS A N 1
ATOM 635 C CA . LYS A 1 85 ? -5.534 0.051 26.110 1.00 89.38 85 LYS A CA 1
ATOM 636 C C . LYS A 1 85 ? -4.692 -0.129 24.844 1.00 89.38 85 LYS A C 1
ATOM 638 O O . LYS A 1 85 ? -3.513 -0.457 24.948 1.00 89.38 85 LYS A O 1
ATOM 643 N N . ARG A 1 86 ? -5.239 0.166 23.656 1.00 90.31 86 ARG A N 1
ATOM 644 C CA . ARG A 1 86 ? -4.466 0.164 22.397 1.00 90.31 86 ARG A CA 1
ATOM 645 C C . ARG A 1 86 ? -3.324 1.176 22.432 1.00 90.31 86 ARG A C 1
ATOM 647 O O . ARG A 1 86 ? -2.194 0.828 22.101 1.00 90.31 86 ARG A O 1
ATOM 654 N N . GLN A 1 87 ? -3.598 2.408 22.863 1.00 87.81 87 GLN A N 1
ATOM 655 C CA . GLN A 1 87 ? -2.566 3.442 22.988 1.00 87.81 87 GLN A CA 1
ATOM 656 C C . GLN A 1 87 ? -1.471 3.045 23.980 1.00 87.81 87 GLN A C 1
ATOM 658 O O . GLN A 1 87 ? -0.289 3.255 23.711 1.00 87.81 87 GLN A O 1
ATOM 663 N N . GLN A 1 88 ? -1.849 2.437 25.102 1.00 87.25 88 GLN A N 1
ATOM 664 C CA . GLN A 1 88 ? -0.907 1.984 26.118 1.00 87.25 88 GLN A CA 1
ATOM 665 C C . GLN A 1 88 ? -0.005 0.855 25.608 1.00 87.25 88 GLN A C 1
ATOM 667 O O . GLN A 1 88 ? 1.210 0.902 25.806 1.00 87.25 88 GLN A O 1
ATOM 672 N N . LEU A 1 89 ? -0.592 -0.104 24.890 1.00 87.00 89 LEU A N 1
ATOM 673 C CA . LEU A 1 89 ? 0.117 -1.205 24.251 1.00 87.00 89 LEU A CA 1
ATOM 674 C C . LEU A 1 89 ? 1.126 -0.707 23.198 1.00 87.00 89 LEU A C 1
ATOM 676 O O . LEU A 1 89 ? 2.237 -1.220 23.128 1.00 87.00 89 LEU A O 1
ATOM 680 N N . LEU A 1 90 ? 0.773 0.333 22.433 1.00 83.25 90 LEU A N 1
ATOM 681 C CA . LEU A 1 90 ? 1.666 0.991 21.467 1.00 83.25 90 LEU A CA 1
ATOM 682 C C . LEU A 1 90 ? 2.769 1.824 22.140 1.00 83.25 90 LEU A C 1
ATOM 684 O O . LEU A 1 90 ? 3.876 1.915 21.618 1.00 83.25 90 LEU A O 1
ATOM 688 N N . SER A 1 91 ? 2.471 2.427 23.292 1.00 81.62 91 SER A N 1
ATOM 689 C CA . SER A 1 91 ? 3.409 3.278 24.040 1.00 81.62 91 SER A CA 1
ATOM 690 C C . SER A 1 91 ? 4.387 2.487 24.922 1.00 81.62 91 SER A C 1
ATOM 692 O O . SER A 1 91 ? 5.285 3.083 25.510 1.00 81.62 91 SER A O 1
ATOM 694 N N . GLY A 1 92 ? 4.212 1.165 25.054 1.00 68.62 92 GLY A N 1
ATOM 695 C CA . GLY A 1 92 ? 5.079 0.290 25.855 1.00 68.62 92 GLY A CA 1
ATOM 696 C C . GLY A 1 92 ? 4.938 0.442 27.378 1.00 68.62 92 GLY A C 1
ATOM 697 O O . GLY A 1 92 ? 5.811 -0.008 28.118 1.00 68.62 92 GLY A O 1
ATOM 698 N N . ARG A 1 93 ? 3.866 1.076 27.877 1.00 59.78 93 ARG A N 1
ATOM 699 C CA . ARG A 1 93 ? 3.686 1.356 29.315 1.00 59.78 93 ARG A CA 1
ATOM 700 C C . ARG A 1 93 ? 2.900 0.221 29.982 1.00 59.78 93 ARG A C 1
ATOM 702 O O . ARG A 1 93 ? 1.706 0.086 29.743 1.00 59.78 93 ARG A O 1
ATOM 709 N N . VAL A 1 94 ? 3.544 -0.605 30.805 1.00 46.50 94 VAL A N 1
ATOM 710 C CA . VAL A 1 94 ? 2.901 -1.742 31.501 1.00 46.50 94 VAL A CA 1
ATOM 711 C C . VAL A 1 94 ? 1.867 -1.257 32.532 1.00 46.50 94 VAL A C 1
ATOM 713 O O . VAL A 1 94 ? 2.138 -0.339 33.304 1.00 46.50 94 VAL A O 1
ATOM 716 N N . GLU A 1 95 ? 0.673 -1.865 32.537 1.00 48.34 95 GLU A N 1
ATOM 717 C CA . GLU A 1 95 ? -0.345 -1.672 33.582 1.00 48.34 95 GLU A CA 1
ATOM 718 C C . GLU A 1 95 ? 0.196 -2.220 34.918 1.00 48.34 95 GLU A C 1
ATOM 720 O O . GLU A 1 95 ? 0.521 -3.399 35.033 1.00 48.34 95 GLU A O 1
ATOM 725 N N . GLY A 1 96 ? 0.361 -1.336 35.904 1.00 44.78 96 GLY A N 1
ATOM 726 C CA . GLY A 1 96 ? 1.045 -1.603 37.178 1.00 44.78 96 GLY A CA 1
ATOM 727 C C . GLY A 1 96 ? 1.767 -0.374 37.739 1.00 44.78 96 GLY A C 1
ATOM 728 O O . GLY A 1 96 ? 2.119 -0.333 38.913 1.00 44.78 96 GLY A O 1
ATOM 729 N N . ASP A 1 97 ? 1.930 0.660 36.920 1.00 43.59 97 ASP A N 1
ATOM 730 C CA . ASP A 1 97 ? 2.440 1.957 37.343 1.00 43.59 97 ASP A CA 1
ATOM 731 C C . ASP A 1 97 ? 1.282 2.901 37.714 1.00 43.59 97 ASP A C 1
ATOM 733 O O . ASP A 1 97 ? 0.994 3.879 37.026 1.00 43.59 97 ASP A O 1
ATOM 737 N N . GLU A 1 98 ? 0.594 2.606 38.822 1.00 45.16 98 GLU A N 1
ATOM 738 C CA . GLU A 1 98 ? -0.334 3.545 39.482 1.00 45.16 98 GLU A CA 1
ATOM 739 C C . GLU A 1 98 ? 0.412 4.696 40.204 1.00 45.16 98 GLU A C 1
ATOM 741 O O . GLU A 1 98 ? -0.098 5.291 41.152 1.00 45.16 98 GLU A O 1
ATOM 746 N N . GLY A 1 99 ? 1.634 5.026 39.769 1.00 39.44 99 GLY A N 1
ATOM 747 C CA . GLY A 1 99 ? 2.474 6.079 40.341 1.00 39.44 99 GLY A CA 1
ATOM 748 C C . GLY A 1 99 ? 3.021 7.075 39.321 1.00 39.44 99 GLY A C 1
ATOM 749 O O . GLY A 1 99 ? 3.277 8.226 39.674 1.00 39.44 99 GLY A O 1
ATOM 750 N N . SER A 1 100 ? 3.153 6.708 38.049 1.00 41.59 100 SER A N 1
ATOM 751 C CA . SER A 1 100 ? 3.617 7.645 37.035 1.00 41.59 100 SER A CA 1
ATOM 752 C C . SER A 1 100 ? 2.428 8.328 36.376 1.00 41.59 100 SER A C 1
ATOM 754 O O . SER A 1 100 ? 1.894 7.910 35.343 1.00 41.59 100 SER A O 1
ATOM 756 N N . LYS A 1 101 ? 2.064 9.480 36.956 1.00 41.16 101 LYS A N 1
ATOM 757 C CA . LYS A 1 101 ? 1.599 10.624 36.162 1.00 41.16 101 LYS A CA 1
ATOM 758 C C . LYS A 1 101 ? 2.333 10.587 34.824 1.00 41.16 101 LYS A C 1
ATOM 760 O O . LYS A 1 101 ? 3.551 10.450 34.783 1.00 41.16 101 LYS A O 1
ATOM 765 N N . GLY A 1 102 ? 1.613 10.715 33.720 1.00 40.31 102 GLY A N 1
ATOM 766 C CA . GLY A 1 102 ? 2.197 10.972 32.408 1.00 40.31 102 GLY A CA 1
ATOM 767 C C . GLY A 1 102 ? 2.913 12.322 32.313 1.00 40.31 102 GLY A C 1
ATOM 768 O O . GLY A 1 102 ? 2.717 13.006 31.329 1.00 40.31 102 GLY A O 1
ATOM 769 N N . ASN A 1 103 ? 3.721 12.690 33.304 1.00 42.97 103 ASN A N 1
ATOM 770 C CA . ASN A 1 103 ? 4.978 13.368 33.083 1.00 42.97 103 ASN A CA 1
ATOM 771 C C . ASN A 1 103 ? 6.031 12.267 33.172 1.00 42.97 103 ASN A C 1
ATOM 773 O O . ASN A 1 103 ? 6.521 11.952 34.252 1.00 42.97 103 ASN A O 1
ATOM 777 N N . GLY A 1 104 ? 6.410 11.679 32.032 1.00 41.47 104 GLY A N 1
ATOM 778 C CA . GLY A 1 104 ? 7.847 11.453 31.921 1.00 41.47 104 GLY A CA 1
ATOM 779 C C . GLY A 1 104 ? 8.437 12.837 32.127 1.00 41.47 104 GLY A C 1
ATOM 780 O O . GLY A 1 104 ? 7.979 13.730 31.423 1.00 41.47 104 GLY A O 1
ATOM 781 N N . ASP A 1 105 ? 9.269 13.038 33.151 1.00 45.66 105 ASP A N 1
ATOM 782 C CA . ASP A 1 105 ? 9.971 14.300 33.380 1.00 45.66 105 ASP A CA 1
ATOM 783 C C . ASP A 1 105 ? 10.576 14.730 32.044 1.00 45.66 105 ASP A C 1
ATOM 785 O O . ASP A 1 105 ? 11.604 14.225 31.580 1.00 45.66 105 ASP A O 1
ATOM 789 N N . ILE A 1 106 ? 9.840 15.597 31.361 1.00 47.19 106 ILE A N 1
ATOM 790 C CA . ILE A 1 106 ? 10.337 16.339 30.241 1.00 47.19 106 ILE A CA 1
ATOM 791 C C . ILE A 1 106 ? 11.177 17.363 30.978 1.00 47.19 106 ILE A C 1
ATOM 793 O O . ILE A 1 106 ? 10.636 18.248 31.633 1.00 47.19 106 ILE A O 1
ATOM 797 N N . SER A 1 107 ? 12.499 17.181 30.983 1.00 49.34 107 SER A N 1
ATOM 798 C CA . SER A 1 107 ? 13.373 18.287 31.359 1.00 49.34 107 SER A CA 1
ATOM 799 C C . SER A 1 107 ? 12.904 19.516 30.576 1.00 49.34 107 SER A C 1
ATOM 801 O O . SER A 1 107 ? 12.495 19.354 29.424 1.00 49.34 107 SER A O 1
ATOM 803 N N . GLU A 1 108 ? 12.932 20.714 31.163 1.00 52.47 108 GLU A N 1
ATOM 804 C CA . GLU A 1 108 ? 12.435 21.935 30.495 1.00 52.47 108 GLU A CA 1
ATOM 805 C C . GLU A 1 108 ? 12.992 22.068 29.054 1.00 52.47 108 GLU A C 1
ATOM 807 O O . GLU A 1 108 ? 12.284 22.459 28.130 1.00 52.47 108 GLU A O 1
ATOM 812 N N . GLU A 1 109 ? 14.209 21.562 28.814 1.00 51.91 109 GLU A N 1
ATOM 813 C CA . GLU A 1 109 ? 14.858 21.456 27.496 1.00 51.91 109 GLU A CA 1
ATOM 814 C C . GLU A 1 109 ? 14.159 20.556 26.452 1.00 51.91 109 GLU A C 1
ATOM 816 O O . GLU A 1 109 ? 14.327 20.749 25.245 1.00 51.91 109 GLU A O 1
ATOM 821 N N . LYS A 1 110 ? 13.447 19.499 26.862 1.00 48.75 110 LYS A N 1
ATOM 822 C CA . LYS A 1 110 ? 12.693 18.629 25.945 1.00 48.75 110 LYS A CA 1
ATOM 823 C C . LYS A 1 110 ? 11.291 19.170 25.679 1.00 48.75 110 LYS A C 1
ATOM 825 O O . LYS A 1 110 ? 10.776 18.889 24.602 1.00 48.75 110 LYS A O 1
ATOM 830 N N . GLU A 1 111 ? 10.701 19.929 26.602 1.00 52.22 111 GLU A N 1
ATOM 831 C CA . GLU A 1 111 ? 9.367 20.526 26.447 1.00 52.22 111 GLU A CA 1
ATOM 832 C C . GLU A 1 111 ? 9.429 21.691 25.450 1.00 52.22 111 GLU A C 1
ATOM 834 O O . GLU A 1 111 ? 8.587 21.814 24.554 1.00 52.22 111 GLU A O 1
ATOM 839 N N . GLU A 1 112 ? 10.531 22.443 25.495 1.00 54.47 112 GLU A N 1
ATOM 840 C CA . GLU A 1 112 ? 10.896 23.410 24.463 1.00 54.47 112 GLU A CA 1
ATOM 841 C C . GLU A 1 112 ? 11.052 22.727 23.093 1.00 54.47 112 GLU A C 1
ATOM 843 O O . GLU A 1 112 ? 10.499 23.191 22.109 1.00 54.47 112 GLU A O 1
ATOM 848 N N . LYS A 1 113 ? 11.678 21.544 23.010 1.00 55.31 113 LYS A N 1
ATOM 849 C CA . LYS A 1 113 ? 11.843 20.830 21.726 1.00 55.31 113 LYS A CA 1
ATOM 850 C C . LYS A 1 113 ? 10.556 20.233 21.149 1.00 55.31 113 LYS A C 1
ATOM 852 O O . LYS A 1 113 ? 10.409 20.220 19.930 1.00 55.31 113 LYS A O 1
ATOM 857 N N . VAL A 1 114 ? 9.628 19.705 21.957 1.00 57.25 114 VAL A N 1
ATOM 858 C CA . VAL A 1 114 ? 8.333 19.231 21.413 1.00 57.25 114 VAL A CA 1
ATOM 859 C C . VAL A 1 114 ? 7.409 20.385 21.029 1.00 57.25 114 VAL A 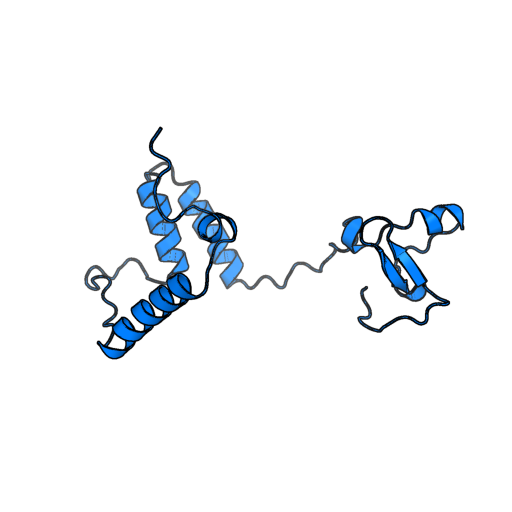C 1
ATOM 861 O O . VAL A 1 114 ? 6.693 20.259 20.034 1.00 57.25 114 VAL A O 1
ATOM 864 N N . SER A 1 115 ? 7.446 21.507 21.756 1.00 58.91 115 SER A N 1
ATOM 865 C CA . SER A 1 115 ? 6.749 22.730 21.338 1.00 58.91 115 SER A CA 1
ATOM 866 C C . SER A 1 115 ? 7.375 23.340 20.079 1.00 58.91 115 SER A C 1
ATOM 868 O O . SER A 1 115 ? 6.632 23.743 19.188 1.00 58.91 115 SER A O 1
ATOM 870 N N . ASP A 1 116 ? 8.701 23.285 19.936 1.00 62.41 116 ASP A N 1
ATOM 871 C CA . ASP A 1 116 ? 9.441 23.707 18.741 1.00 62.41 116 ASP A CA 1
ATOM 872 C C . ASP A 1 116 ? 9.103 22.835 17.518 1.00 62.41 116 ASP A C 1
ATOM 874 O O . ASP A 1 116 ? 8.809 23.356 16.450 1.00 62.41 116 ASP A O 1
ATOM 878 N N . ILE A 1 117 ? 8.990 21.506 17.657 1.00 61.78 117 ILE A N 1
ATOM 879 C CA . ILE A 1 117 ? 8.558 20.634 16.542 1.00 61.78 117 ILE A CA 1
ATOM 880 C C . ILE A 1 117 ? 7.094 20.901 16.140 1.00 61.78 117 ILE A C 1
ATOM 882 O O . ILE A 1 117 ? 6.775 20.908 14.949 1.00 61.78 117 ILE A O 1
ATOM 886 N N . LEU A 1 118 ? 6.191 21.135 17.102 1.00 60.22 118 LEU A N 1
ATOM 887 C CA . LEU A 1 118 ? 4.801 21.521 16.815 1.00 60.22 118 LEU A CA 1
ATOM 888 C C . LEU A 1 118 ? 4.711 22.917 16.171 1.00 60.22 118 LEU A C 1
ATOM 890 O O . LEU A 1 118 ? 3.906 23.112 15.258 1.00 60.22 118 LEU A O 1
ATOM 894 N N . GLY A 1 119 ? 5.562 23.855 16.593 1.00 62.25 119 GLY A N 1
ATOM 895 C CA . GLY A 1 119 ? 5.713 25.181 15.990 1.00 62.25 119 GLY A CA 1
ATOM 896 C C . GLY A 1 119 ? 6.229 25.104 14.554 1.00 62.25 119 GLY A C 1
ATOM 897 O O . GLY A 1 119 ? 5.617 25.667 13.646 1.00 62.25 119 GLY A O 1
ATOM 898 N N . VAL A 1 120 ? 7.265 24.295 14.316 1.00 61.25 120 VAL A N 1
ATOM 899 C CA . VAL A 1 120 ? 7.815 24.024 12.983 1.00 61.25 120 VAL A CA 1
ATOM 900 C C . VAL A 1 120 ? 6.767 23.388 12.074 1.00 61.25 120 VAL A C 1
ATOM 902 O O . VAL A 1 120 ? 6.690 23.764 10.907 1.00 61.25 120 VAL A O 1
ATOM 905 N N . LEU A 1 121 ? 5.918 22.470 12.555 1.00 60.28 121 LEU A N 1
ATOM 906 C CA . LEU A 1 121 ? 4.816 21.937 11.742 1.00 60.28 121 LEU A CA 1
ATOM 907 C C . LEU A 1 121 ? 3.786 23.022 11.394 1.00 60.28 121 LEU A C 1
ATOM 909 O O . LEU A 1 121 ? 3.334 23.063 10.255 1.00 60.28 121 LEU A O 1
ATOM 913 N N . GLY A 1 122 ? 3.452 23.925 12.317 1.00 60.78 122 GLY A N 1
ATOM 914 C CA . GLY A 1 122 ? 2.557 25.055 12.039 1.00 60.78 122 GLY A CA 1
ATOM 915 C C . GLY A 1 122 ? 3.113 26.039 11.002 1.00 60.78 122 GLY A C 1
ATOM 916 O O . GLY A 1 122 ? 2.366 26.549 10.168 1.00 60.78 122 GLY A O 1
ATOM 917 N N . GLU A 1 123 ? 4.426 26.272 11.011 1.00 61.56 123 GLU A N 1
ATOM 918 C CA . GLU A 1 123 ? 5.093 27.205 10.092 1.00 61.56 123 GLU A CA 1
ATOM 919 C C . GLU A 1 123 ? 5.454 26.579 8.732 1.00 61.56 123 GLU A C 1
ATOM 921 O O . GLU A 1 123 ? 5.464 27.275 7.708 1.00 61.56 123 GLU A O 1
ATOM 926 N N . SER A 1 124 ? 5.727 25.268 8.696 1.00 62.41 124 SER A N 1
ATOM 927 C CA . SER A 1 124 ? 6.182 24.548 7.495 1.00 62.41 124 SER A CA 1
ATOM 928 C C . SER A 1 124 ? 5.088 23.764 6.762 1.00 62.41 124 SER A C 1
ATOM 930 O O . SER A 1 124 ? 5.181 23.617 5.541 1.00 62.41 124 SER A O 1
ATOM 932 N N . PHE A 1 125 ? 4.019 23.316 7.434 1.00 64.56 125 PHE A N 1
ATOM 933 C CA . PHE A 1 125 ? 2.874 22.682 6.767 1.00 64.56 125 PHE A CA 1
ATOM 934 C C . PHE A 1 125 ? 1.848 23.721 6.327 1.00 64.56 125 PHE A C 1
ATO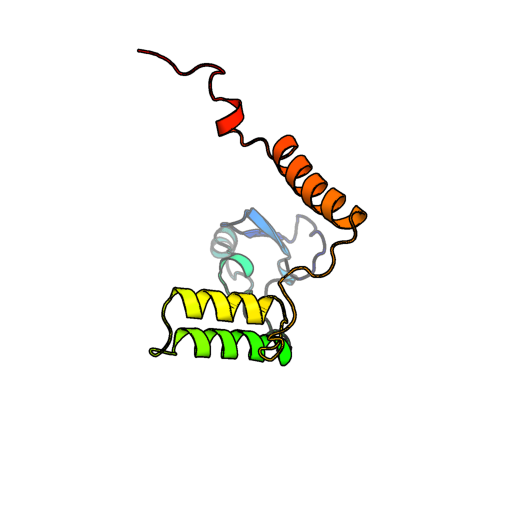M 936 O O . PHE A 1 125 ? 0.779 23.900 6.911 1.00 64.56 125 PHE A O 1
ATOM 943 N N . LYS A 1 126 ? 2.156 24.385 5.216 1.00 67.62 126 LYS A N 1
ATOM 944 C CA . LYS A 1 126 ? 1.197 25.255 4.540 1.00 67.62 126 LYS A CA 1
ATOM 945 C C . LYS A 1 126 ? 0.283 24.410 3.656 1.00 67.62 126 LYS A C 1
ATOM 947 O O . LYS A 1 126 ? 0.664 23.993 2.565 1.00 67.62 126 LYS A O 1
ATOM 952 N N . CYS A 1 127 ? -0.929 24.137 4.134 1.00 73.88 127 CYS A N 1
ATOM 953 C CA . CYS A 1 127 ? -1.981 23.548 3.308 1.00 73.88 127 CYS A CA 1
ATOM 954 C C . CYS A 1 127 ? -2.271 24.482 2.122 1.00 73.88 127 CYS A C 1
ATOM 956 O O . CYS A 1 127 ? -2.544 25.663 2.334 1.00 73.88 127 CYS A O 1
ATOM 958 N N . ALA A 1 128 ? -2.234 23.959 0.891 1.00 72.06 128 ALA A N 1
ATOM 959 C CA . ALA A 1 128 ? -2.506 24.743 -0.318 1.00 72.06 128 ALA A CA 1
ATOM 960 C C . ALA A 1 128 ? -3.868 25.454 -0.240 1.00 72.06 128 ALA A C 1
ATOM 962 O O . ALA A 1 128 ? -3.971 26.630 -0.562 1.00 72.06 128 ALA A O 1
ATOM 963 N N . TYR A 1 129 ? -4.870 24.781 0.331 1.00 69.88 129 TYR A N 1
ATOM 964 C CA . TYR A 1 129 ? -6.187 25.363 0.579 1.00 69.88 129 TYR A CA 1
ATOM 965 C C . TYR A 1 129 ? -6.152 26.516 1.590 1.00 69.88 129 TYR A C 1
ATOM 967 O O . TYR A 1 129 ? -6.809 27.528 1.387 1.00 69.88 129 TYR A O 1
ATOM 975 N N . CYS A 1 130 ? -5.376 26.397 2.673 1.00 70.25 130 CYS A N 1
ATOM 976 C CA . CYS A 1 130 ? -5.281 27.448 3.690 1.00 70.25 130 CYS A CA 1
ATOM 977 C C . CYS A 1 130 ? -4.503 28.679 3.200 1.00 70.25 130 CYS A C 1
ATOM 979 O O . CYS A 1 130 ? -4.756 29.773 3.689 1.00 70.25 130 CYS A O 1
ATOM 981 N N . MET A 1 131 ? -3.580 28.517 2.243 1.00 68.81 131 MET A N 1
ATOM 982 C CA . MET A 1 131 ? -2.870 29.643 1.617 1.00 68.81 131 MET A CA 1
ATOM 983 C C . MET A 1 131 ? -3.739 30.437 0.636 1.00 68.81 131 MET A C 1
ATOM 985 O O . MET A 1 131 ? -3.430 31.589 0.347 1.00 68.81 131 MET A O 1
ATOM 989 N N . GLU A 1 132 ? -4.805 29.830 0.120 1.00 69.69 132 GLU A N 1
ATOM 990 C CA . GLU A 1 132 ? -5.718 30.448 -0.846 1.00 69.69 132 GLU A CA 1
ATOM 991 C C . GLU A 1 132 ? -6.950 31.079 -0.179 1.00 69.69 132 GLU A C 1
ATOM 993 O O . GLU A 1 132 ? -7.770 31.706 -0.854 1.00 69.69 132 GLU A O 1
ATOM 998 N N . LEU A 1 133 ? -7.092 30.945 1.146 1.00 66.25 133 LEU A N 1
ATOM 999 C CA . LEU A 1 133 ? -8.171 31.599 1.876 1.00 66.25 133 LEU A CA 1
ATOM 1000 C C . LEU A 1 133 ? -7.902 33.110 1.972 1.00 66.25 133 LEU A C 1
ATOM 1002 O O . LEU A 1 133 ? -6.826 33.514 2.417 1.00 66.25 133 LEU A O 1
ATOM 1006 N N . PRO A 1 134 ? -8.868 33.965 1.590 1.00 64.12 134 PRO A N 1
ATOM 1007 C CA . PRO A 1 134 ? -8.724 35.404 1.740 1.00 64.12 134 PRO A CA 1
ATOM 1008 C C . PRO A 1 134 ? -8.552 35.776 3.218 1.00 64.12 134 PRO A C 1
ATOM 1010 O O . PRO A 1 134 ? -9.240 35.255 4.094 1.00 64.12 134 PRO A O 1
ATOM 1013 N N . GLU A 1 135 ? -7.656 36.727 3.487 1.00 64.31 135 GLU A N 1
ATOM 1014 C CA . GLU A 1 135 ? -7.220 37.148 4.831 1.00 64.31 135 GLU A CA 1
ATOM 1015 C C . GLU A 1 135 ? -8.348 37.768 5.691 1.00 64.31 135 GLU A C 1
ATOM 1017 O O . GLU A 1 135 ? -8.174 38.052 6.875 1.00 64.31 135 GLU A O 1
ATOM 1022 N N . ARG A 1 136 ? -9.535 37.978 5.106 1.00 61.81 136 ARG A N 1
ATOM 1023 C CA . ARG A 1 136 ? -10.750 38.433 5.790 1.00 61.81 136 ARG A CA 1
ATOM 1024 C C . ARG A 1 136 ? -11.946 37.596 5.334 1.00 61.81 136 ARG A C 1
ATOM 1026 O O . ARG A 1 136 ? -12.040 37.305 4.140 1.00 61.81 136 ARG A O 1
ATOM 1033 N N . PRO A 1 137 ? -12.880 37.241 6.238 1.00 61.25 137 PRO A N 1
ATOM 1034 C CA . PRO A 1 137 ? -14.104 36.562 5.837 1.00 61.25 137 PRO A CA 1
ATOM 1035 C C . PRO A 1 137 ? -14.843 37.428 4.817 1.00 61.25 137 PRO A C 1
ATOM 1037 O O . PRO A 1 137 ? -14.966 38.641 5.000 1.00 61.25 137 PRO A O 1
ATOM 1040 N N . VAL A 1 138 ? -15.325 36.803 3.741 1.00 62.56 138 VAL A N 1
ATOM 1041 C CA . VAL A 1 138 ? -16.210 37.459 2.777 1.00 62.56 138 VAL A CA 1
ATOM 1042 C C . VAL A 1 138 ? -17.525 37.716 3.507 1.00 62.56 138 VAL A C 1
ATOM 1044 O O . VAL A 1 138 ? -18.384 36.842 3.591 1.00 62.56 138 VAL A O 1
ATOM 1047 N N . THR A 1 139 ? -17.650 38.883 4.131 1.00 61.72 139 THR A N 1
ATOM 1048 C CA . THR A 1 139 ? -18.932 39.340 4.657 1.00 61.72 139 THR A CA 1
ATOM 1049 C C . THR A 1 139 ? -19.805 39.678 3.457 1.00 61.72 139 THR A C 1
ATOM 1051 O O . THR A 1 139 ? -19.518 40.643 2.745 1.00 61.72 139 THR A O 1
ATOM 1054 N N . VAL A 1 140 ? -20.807 38.835 3.212 1.00 51.38 140 VAL A N 1
ATOM 1055 C CA . VAL A 1 140 ? -21.959 39.149 2.357 1.00 51.38 140 VAL A CA 1
ATOM 1056 C C . VAL A 1 140 ? -22.824 40.229 2.988 1.00 51.38 140 VAL A C 1
ATOM 1058 O O . VAL A 1 140 ? -22.950 40.224 4.234 1.00 51.38 140 VAL A O 1
#

pLDDT: mean 72.25, std 16.21, range [39.44, 93.62]

Solvent-accessible surface area (backbone atoms only — not comparable to full-atom values): 8982 Å² total; per-residue (Å²): 113,89,83,80,66,87,67,63,80,93,51,54,43,49,16,70,84,76,66,49,69,29,44,56,88,72,43,93,74,70,65,91,42,73,74,47,44,71,65,28,64,42,45,80,77,69,54,73,55,63,80,56,72,79,68,84,73,51,67,70,61,57,49,52,57,50,54,47,49,53,48,69,69,38,83,87,51,53,72,69,52,36,52,49,53,48,52,33,66,74,69,70,59,69,93,84,60,94,74,66,62,93,62,71,83,59,51,74,75,50,51,52,48,56,51,46,52,53,47,48,45,67,74,67,61,72,50,71,70,68,72,68,53,68,99,58,84,85,79,125

Nearest PDB structures (foldseek):
  7duf-assembly1_A  TM=8.024E-01  e=3.978E-04  Arabidopsis thaliana
  7duf-assembly1_B  TM=7.804E-01  e=6.195E-04  Arabidopsis thaliana
  8xv6-assembly2_C  TM=6.933E-01  e=2.534E-01  Homo sapiens

Organism: NCBI:txid2727403

Sequence (140 aa):
MRCKVKPPEEATLTCVTCATPWHVVCLTVVPETMASALKFVCPDCSGDGLDGAPAPVDSEKKDLFTRIREIEADDSLSEKEKARKRQQLLSGRVEGDEGSKGNGDISEEKEEKVSDILGVLGESFKCAYCMELPERPVTV

Radius of gyration: 26.37 Å; Cα contacts (8 Å, |Δi|>4): 71; chains: 1; bounding box: 41×55×70 Å

Secondary structure (DSSP, 8-state):
-TT-SPPPGGGEEE-TTT--EEEGGG-SS--SSHHHHHT---HHHHSGGG--------HHHHHHHHHHHHHHH-TTS-HHHHHHHHHHHHHT--TT-TT--S-----HHHHHHHHHHHHHHHHH---HHHHSS-SS----